Protein AF-A0A956P7R2-F1 (afdb_monomer_lite)

Sequence (46 aa):
FHLVFSLGARVLTLLLYEMQKRDAKKGLATLCIGGGMGIATIIERI

pLDDT: mean 82.28, std 8.03, range [55.38, 92.12]

Foldseek 3Di:
DVVLVVVQVVQVVVQVVVCVVVVPQKDKDKDDDPPGDIDIDIDGDD

Radius of gyration: 11.71 Å; chains: 1; bounding box: 31×17×28 Å

Secondary structure (DSSP, 8-state):
-HHHHHHHHHHHHHHHHHHHHTT-SEEEEEEEETTTEEEEEEEE--

Structure (mmCIF, N/CA/C/O backbone):
data_AF-A0A956P7R2-F1
#
_entry.id   AF-A0A956P7R2-F1
#
loop_
_atom_site.group_PDB
_atom_site.id
_atom_site.type_symbol
_atom_site.label_atom_id
_atom_site.label_alt_id
_atom_site.label_comp_id
_atom_site.label_asym_id
_atom_site.label_entity_id
_atom_site.label_seq_id
_atom_site.pdbx_PDB_ins_code
_atom_site.Cartn_x
_atom_site.Cartn_y
_atom_site.Cartn_z
_atom_site.occupancy
_atom_site.B_iso_or_equiv
_atom_site.auth_seq_id
_atom_site.auth_comp_id
_atom_site.auth_asym_id
_atom_site.auth_atom_id
_atom_site.pdbx_PDB_model_num
ATOM 1 N N . PHE A 1 1 ? 18.228 3.149 -5.581 1.00 55.38 1 PHE A N 1
ATOM 2 C CA . PHE A 1 1 ? 17.331 2.622 -4.528 1.00 55.38 1 PHE A CA 1
ATOM 3 C C . PHE A 1 1 ? 16.616 3.702 -3.699 1.00 55.38 1 PHE A C 1
ATOM 5 O O . PHE A 1 1 ? 15.495 3.456 -3.283 1.00 55.38 1 PHE A O 1
ATOM 12 N N . HIS A 1 2 ? 17.178 4.908 -3.520 1.00 62.53 2 HIS A N 1
ATOM 13 C CA . HIS A 1 2 ? 16.578 5.988 -2.709 1.00 62.53 2 HIS A CA 1
ATOM 14 C C . HIS A 1 2 ? 15.221 6.524 -3.246 1.00 62.53 2 HIS A C 1
ATOM 16 O O . HIS A 1 2 ? 14.265 6.637 -2.489 1.00 62.53 2 HIS A O 1
ATOM 22 N N . LEU A 1 3 ? 15.099 6.804 -4.554 1.00 62.44 3 LEU A N 1
ATOM 23 C CA . LEU A 1 3 ? 13.885 7.405 -5.156 1.00 62.44 3 LEU A CA 1
ATOM 24 C C . LEU A 1 3 ? 12.725 6.424 -5.382 1.00 62.44 3 LEU A C 1
ATOM 26 O O . LEU A 1 3 ? 11.568 6.790 -5.212 1.00 62.44 3 LEU A O 1
ATOM 30 N N . VAL A 1 4 ? 13.019 5.176 -5.757 1.00 73.25 4 VAL A N 1
ATOM 31 C CA . VAL A 1 4 ? 11.979 4.159 -6.012 1.00 73.25 4 VAL A CA 1
ATOM 32 C C . VAL A 1 4 ? 11.205 3.854 -4.732 1.00 73.25 4 VAL A C 1
ATOM 34 O O . VAL A 1 4 ? 9.977 3.814 -4.744 1.00 73.25 4 VAL A O 1
ATOM 37 N N . PHE A 1 5 ? 11.921 3.703 -3.615 1.00 62.94 5 PHE A N 1
ATOM 38 C CA . PHE A 1 5 ? 11.289 3.435 -2.330 1.00 62.94 5 PHE A CA 1
ATOM 39 C C . PHE A 1 5 ? 10.571 4.673 -1.778 1.00 62.94 5 PHE A C 1
ATOM 41 O O . PHE A 1 5 ? 9.490 4.535 -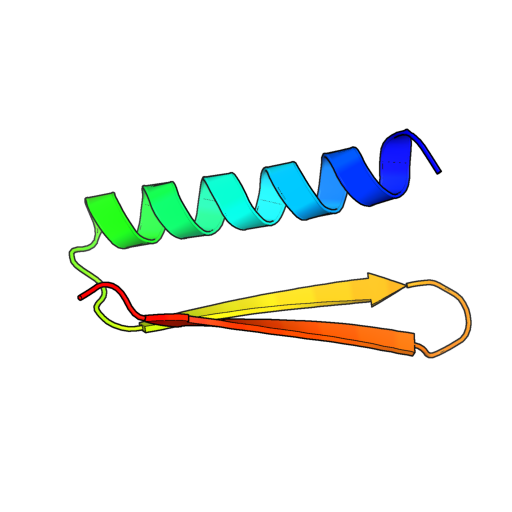1.215 1.00 62.94 5 PHE A O 1
ATOM 48 N N . SER A 1 6 ? 11.106 5.885 -1.994 1.00 78.75 6 SER A N 1
ATOM 49 C CA . SER A 1 6 ? 10.423 7.111 -1.556 1.00 78.75 6 SER A CA 1
ATOM 50 C C . SER A 1 6 ? 9.142 7.387 -2.351 1.00 78.75 6 SER A C 1
ATOM 52 O O . SER A 1 6 ? 8.148 7.805 -1.759 1.00 78.75 6 SER A O 1
ATOM 54 N N . LEU A 1 7 ? 9.110 7.086 -3.657 1.00 80.44 7 LEU A N 1
ATOM 55 C CA . LEU A 1 7 ? 7.895 7.174 -4.472 1.00 80.44 7 LEU A CA 1
ATOM 56 C C . LEU A 1 7 ? 6.853 6.137 -4.032 1.00 80.44 7 LEU A C 1
ATOM 58 O O . LEU A 1 7 ? 5.697 6.496 -3.813 1.00 80.44 7 LEU A O 1
ATOM 62 N N . GLY A 1 8 ? 7.262 4.877 -3.851 1.00 78.88 8 GLY A N 1
ATOM 63 C CA . GLY A 1 8 ? 6.373 3.807 -3.388 1.00 78.88 8 GLY A CA 1
ATOM 64 C C . GLY A 1 8 ? 5.789 4.086 -2.001 1.00 78.88 8 GLY A C 1
ATOM 65 O O . GLY A 1 8 ? 4.577 3.992 -1.813 1.00 78.88 8 GLY A O 1
ATOM 66 N N . ALA A 1 9 ? 6.626 4.522 -1.053 1.00 83.25 9 ALA A N 1
ATOM 67 C CA . ALA A 1 9 ? 6.190 4.917 0.284 1.00 83.25 9 ALA A CA 1
ATOM 68 C C . ALA A 1 9 ? 5.247 6.129 0.243 1.00 83.25 9 ALA A C 1
ATOM 70 O O . ALA A 1 9 ? 4.232 6.137 0.930 1.00 83.25 9 ALA A O 1
ATOM 71 N N . ARG A 1 10 ? 5.519 7.132 -0.602 1.00 85.94 10 ARG A N 1
ATOM 72 C CA . ARG A 1 10 ? 4.643 8.304 -0.754 1.00 85.94 10 ARG A CA 1
ATOM 73 C C . ARG A 1 10 ? 3.265 7.935 -1.309 1.00 85.94 10 ARG A C 1
ATOM 75 O O . ARG A 1 10 ? 2.268 8.454 -0.812 1.00 85.94 10 ARG A O 1
ATOM 82 N N . VAL A 1 11 ? 3.199 7.048 -2.306 1.00 87.88 11 VAL A N 1
ATOM 83 C CA . VAL A 1 11 ? 1.927 6.553 -2.868 1.00 87.88 11 VAL A CA 1
ATOM 84 C C . VAL A 1 11 ? 1.141 5.761 -1.821 1.00 87.88 11 VAL A C 1
ATOM 86 O O . VAL A 1 11 ? -0.055 5.990 -1.665 1.00 87.88 11 VAL A O 1
ATOM 89 N N . LEU A 1 12 ? 1.808 4.894 -1.053 1.00 87.31 12 LEU A N 1
ATOM 90 C CA . LEU A 1 12 ? 1.193 4.150 0.052 1.00 87.31 12 LEU A CA 1
ATOM 91 C C . LEU A 1 12 ? 0.638 5.074 1.145 1.00 87.31 12 LEU A C 1
ATOM 93 O O . LEU A 1 12 ? -0.504 4.903 1.567 1.00 87.31 12 LEU A O 1
ATOM 97 N N . THR A 1 13 ? 1.405 6.078 1.573 1.00 88.94 13 THR A N 1
ATOM 98 C CA . THR A 1 13 ? 0.968 7.041 2.596 1.00 88.94 13 THR A CA 1
ATOM 99 C C . THR A 1 13 ? -0.217 7.880 2.118 1.00 88.94 13 THR A C 1
ATOM 101 O O . THR A 1 13 ? -1.155 8.103 2.880 1.00 88.94 13 THR A O 1
ATOM 104 N N . LEU A 1 14 ? -0.221 8.307 0.849 1.00 90.81 14 LEU A N 1
ATOM 105 C CA . LEU A 1 14 ? -1.370 8.994 0.250 1.00 90.81 14 LEU A CA 1
ATOM 106 C C . LEU A 1 14 ? -2.607 8.097 0.211 1.00 90.81 14 LEU A C 1
ATOM 108 O O . LEU A 1 14 ? -3.690 8.553 0.567 1.00 90.81 14 LEU A O 1
ATOM 112 N N . LEU A 1 15 ? -2.446 6.829 -0.177 1.00 88.06 15 LEU A N 1
ATOM 113 C CA . LEU A 1 15 ? -3.537 5.861 -0.185 1.00 88.06 15 LEU A CA 1
ATOM 114 C C . LEU A 1 15 ? -4.117 5.688 1.224 1.00 88.06 15 LEU A C 1
ATOM 116 O O . LEU A 1 15 ? -5.323 5.794 1.385 1.00 88.06 15 LEU A O 1
ATOM 120 N N . LEU A 1 16 ? -3.281 5.506 2.249 1.00 88.06 16 LEU A N 1
ATOM 121 C CA . LEU A 1 16 ? -3.711 5.411 3.650 1.00 88.06 16 LEU A CA 1
ATOM 122 C C . LEU A 1 16 ? -4.471 6.657 4.118 1.00 88.06 16 LEU A C 1
ATOM 124 O O . LEU A 1 16 ? -5.516 6.532 4.760 1.00 88.06 16 LEU A O 1
ATOM 128 N N . TYR A 1 17 ? -3.975 7.846 3.772 1.00 90.94 17 TYR A N 1
ATOM 129 C CA . TYR A 1 17 ? -4.606 9.112 4.137 1.00 90.94 17 TYR A CA 1
ATOM 130 C C . TYR A 1 17 ? -5.964 9.296 3.445 1.00 90.94 17 TYR A C 1
ATOM 132 O O . TYR A 1 17 ? -6.957 9.620 4.095 1.00 90.94 17 TYR A O 1
ATOM 140 N N . GLU A 1 18 ? -6.042 9.022 2.141 1.00 90.31 18 GLU A N 1
ATOM 141 C CA . GLU A 1 18 ? -7.295 9.061 1.380 1.00 90.31 18 GLU A CA 1
ATOM 142 C C . GLU A 1 18 ? -8.275 7.997 1.853 1.00 90.31 18 GLU A C 1
ATOM 144 O O . GLU A 1 18 ? -9.461 8.274 2.018 1.00 90.31 18 GLU A O 1
ATOM 149 N N . MET A 1 19 ? -7.785 6.794 2.139 1.00 90.69 19 MET A N 1
ATOM 150 C CA . MET A 1 19 ? -8.587 5.757 2.752 1.00 90.69 19 MET A CA 1
ATOM 151 C C . MET A 1 19 ? -9.151 6.289 4.072 1.00 90.69 19 MET A C 1
ATOM 153 O O . MET A 1 19 ? -10.349 6.142 4.301 1.00 90.69 19 MET A O 1
AT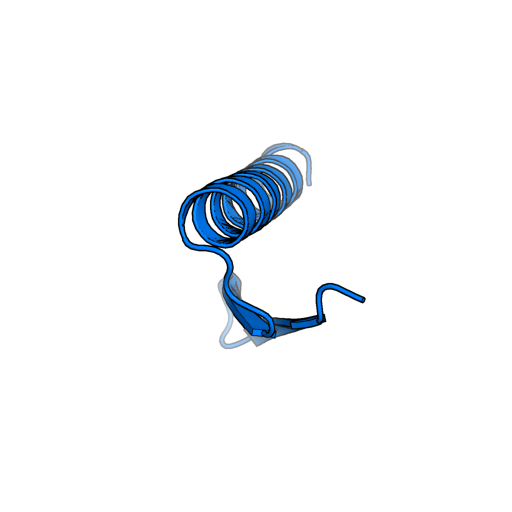OM 157 N N . GLN A 1 20 ? -8.337 6.874 4.961 1.00 87.56 20 GLN A N 1
ATOM 158 C CA . GLN A 1 20 ? -8.782 7.377 6.275 1.00 87.56 20 GLN A CA 1
ATOM 159 C C . GLN A 1 20 ? -9.821 8.484 6.143 1.00 87.56 20 GLN A C 1
ATOM 161 O O . GLN A 1 20 ? -10.829 8.464 6.839 1.00 87.56 20 GLN A O 1
ATOM 166 N N . LYS A 1 21 ? -9.620 9.403 5.202 1.00 92.12 21 LYS A N 1
ATOM 167 C CA . LYS A 1 21 ? -10.572 10.472 4.906 1.00 92.12 21 LYS A CA 1
ATOM 168 C C . LYS A 1 21 ? -11.902 9.951 4.347 1.00 92.12 21 LYS A C 1
ATOM 170 O O . LYS A 1 21 ? -12.938 10.556 4.597 1.00 92.12 21 LYS A O 1
ATOM 175 N N . ARG A 1 22 ? -11.875 8.863 3.573 1.00 87.94 22 ARG A N 1
ATOM 176 C CA . ARG A 1 22 ? -13.051 8.279 2.903 1.00 87.94 22 ARG A CA 1
ATOM 177 C C . ARG A 1 22 ? -13.688 7.110 3.665 1.00 87.94 22 ARG A C 1
ATOM 179 O O . ARG A 1 22 ? -14.546 6.446 3.096 1.00 87.94 22 ARG A O 1
ATOM 186 N N . ASP A 1 23 ? -13.246 6.825 4.892 1.00 84.25 23 ASP A N 1
ATOM 187 C CA . ASP A 1 23 ? -13.671 5.663 5.696 1.00 84.25 23 ASP A CA 1
ATOM 188 C C . ASP A 1 23 ? -13.635 4.326 4.912 1.00 84.25 23 ASP A C 1
ATOM 190 O O . ASP A 1 23 ? -14.465 3.431 5.054 1.00 84.25 23 ASP A O 1
ATOM 194 N N . ALA A 1 24 ? -12.660 4.175 4.010 1.00 84.38 24 ALA A N 1
ATOM 195 C CA . ALA A 1 24 ? -12.570 2.996 3.151 1.00 84.38 24 ALA A CA 1
ATOM 196 C C . ALA A 1 24 ? -11.979 1.800 3.916 1.00 84.38 24 ALA A C 1
ATOM 198 O O . ALA A 1 24 ? -10.867 1.880 4.433 1.00 84.38 24 ALA A O 1
ATOM 199 N N . LYS A 1 25 ? -12.663 0.656 3.968 1.00 84.25 25 LYS A N 1
ATOM 200 C CA . LYS A 1 25 ? -12.148 -0.530 4.686 1.00 84.25 25 LYS A CA 1
ATOM 201 C C . LYS A 1 25 ? -11.017 -1.258 3.956 1.00 84.25 25 LYS A C 1
ATOM 203 O O . LYS A 1 25 ? -10.184 -1.882 4.602 1.00 84.25 25 LYS A O 1
ATOM 208 N N . LYS A 1 26 ? -10.971 -1.173 2.624 1.00 87.38 26 LYS A N 1
ATOM 209 C CA . LYS A 1 26 ? -9.958 -1.834 1.787 1.00 87.38 26 LYS A CA 1
ATOM 210 C C . LYS A 1 26 ? -9.394 -0.862 0.760 1.00 87.38 26 LYS A C 1
ATOM 212 O O . LYS A 1 26 ? -10.139 -0.063 0.198 1.00 87.38 26 LYS A O 1
ATOM 217 N N . GLY A 1 27 ? -8.098 -0.953 0.500 1.00 85.69 27 GLY A N 1
ATOM 218 C CA . GLY A 1 27 ? -7.411 -0.197 -0.539 1.00 85.69 27 GLY A CA 1
ATOM 219 C C . GLY A 1 27 ? -6.371 -1.053 -1.247 1.00 85.69 27 GLY A C 1
ATOM 220 O O . GLY A 1 27 ? -5.828 -1.994 -0.675 1.00 85.69 27 GLY A O 1
ATOM 221 N N . LEU A 1 28 ? -6.112 -0.726 -2.509 1.00 85.88 28 LEU A N 1
ATOM 222 C CA . LEU A 1 28 ? -5.152 -1.415 -3.363 1.00 85.88 28 LEU A CA 1
ATOM 223 C C . LEU A 1 28 ? -4.164 -0.381 -3.906 1.00 85.88 28 LEU A C 1
ATOM 225 O O . LEU A 1 28 ? -4.574 0.577 -4.559 1.00 85.88 28 LEU A O 1
ATOM 229 N N . ALA A 1 29 ? -2.874 -0.580 -3.647 1.00 86.69 29 ALA A N 1
ATOM 230 C CA . ALA A 1 29 ? -1.797 0.207 -4.236 1.00 86.69 29 ALA A CA 1
ATOM 231 C C . ALA A 1 29 ? -0.983 -0.667 -5.192 1.00 86.69 29 ALA A C 1
ATOM 233 O O . ALA A 1 29 ? -0.540 -1.751 -4.818 1.00 86.69 29 ALA A O 1
ATOM 234 N N . THR A 1 30 ? -0.759 -0.186 -6.415 1.00 84.00 30 THR A N 1
ATOM 235 C CA . THR A 1 30 ? 0.056 -0.869 -7.429 1.00 84.00 30 THR A CA 1
ATOM 236 C C . THR A 1 30 ? 1.173 0.044 -7.916 1.00 84.00 30 THR A C 1
ATOM 238 O O . THR A 1 30 ? 0.917 1.203 -8.244 1.00 84.00 30 THR A O 1
ATOM 241 N N . LEU A 1 31 ? 2.398 -0.473 -8.001 1.00 82.62 31 LEU A N 1
ATOM 242 C CA . LEU A 1 31 ? 3.567 0.250 -8.493 1.00 82.62 31 LEU A CA 1
ATOM 243 C C . LEU A 1 31 ? 4.218 -0.512 -9.650 1.00 82.62 31 LEU A C 1
ATOM 245 O O . LEU A 1 31 ? 4.639 -1.656 -9.483 1.00 82.62 31 LEU A O 1
ATOM 249 N N . CYS A 1 32 ? 4.339 0.144 -10.805 1.00 83.06 32 CYS A N 1
ATOM 250 C CA . CYS A 1 32 ? 5.081 -0.379 -11.950 1.00 83.06 32 CYS A CA 1
ATOM 251 C C . CYS A 1 32 ? 6.581 -0.135 -11.756 1.00 83.06 32 CYS A C 1
ATOM 253 O O . CYS A 1 32 ? 7.007 1.001 -11.540 1.00 83.06 32 CYS A O 1
ATOM 255 N N . ILE A 1 33 ? 7.383 -1.189 -11.874 1.00 79.56 33 ILE A N 1
ATOM 256 C CA . ILE A 1 33 ? 8.844 -1.125 -11.858 1.00 79.56 33 ILE A CA 1
ATOM 257 C C . ILE A 1 33 ? 9.328 -1.473 -13.274 1.00 79.56 33 ILE A C 1
ATOM 259 O O . ILE A 1 33 ? 8.877 -2.444 -13.881 1.00 79.56 33 ILE A O 1
ATOM 263 N N . GLY A 1 34 ? 10.205 -0.642 -13.847 1.00 77.38 34 GLY A N 1
ATOM 264 C CA . GLY A 1 34 ? 10.729 -0.855 -15.202 1.00 77.38 34 GLY A CA 1
ATOM 265 C C . GLY A 1 34 ? 11.314 -2.263 -15.382 1.00 77.38 34 GLY A C 1
ATOM 266 O O . GLY A 1 34 ? 11.908 -2.809 -14.455 1.00 77.38 34 GLY A O 1
ATOM 267 N N . GLY A 1 35 ? 11.129 -2.854 -16.567 1.00 79.56 35 GLY A N 1
ATOM 268 C CA . GLY A 1 35 ? 11.517 -4.245 -16.847 1.00 79.56 35 GLY A CA 1
ATOM 269 C C . GLY A 1 35 ? 10.373 -5.266 -16.784 1.00 79.56 35 GLY A C 1
ATOM 270 O O . GLY A 1 35 ? 10.640 -6.461 -16.785 1.00 79.56 35 GLY A O 1
ATOM 271 N N . GLY A 1 36 ? 9.111 -4.817 -16.744 1.00 82.12 36 GLY A N 1
ATOM 272 C CA . GLY A 1 36 ? 7.930 -5.694 -16.809 1.00 82.12 36 GLY A CA 1
ATOM 273 C C . GLY A 1 36 ? 7.467 -6.253 -15.459 1.00 82.12 36 GLY A C 1
ATOM 274 O O . GLY A 1 36 ? 6.675 -7.189 -15.430 1.00 82.12 36 GLY A O 1
ATOM 275 N N . MET A 1 37 ? 7.943 -5.689 -14.345 1.00 80.69 37 MET A N 1
ATOM 276 C CA . MET A 1 37 ? 7.594 -6.118 -12.989 1.00 80.69 37 MET A CA 1
ATOM 277 C C . MET A 1 37 ? 6.670 -5.098 -12.315 1.00 80.69 37 MET A C 1
ATOM 279 O O . MET A 1 37 ? 6.795 -3.891 -12.514 1.00 80.69 37 MET A O 1
ATOM 283 N N . GLY A 1 38 ? 5.747 -5.567 -11.482 1.00 80.94 38 GLY A N 1
ATOM 284 C CA . GLY A 1 38 ? 4.855 -4.712 -10.704 1.00 80.94 38 GLY A CA 1
ATOM 285 C C . GLY A 1 38 ? 4.691 -5.242 -9.288 1.00 80.94 38 GLY A C 1
ATOM 286 O O . GLY A 1 38 ? 4.674 -6.452 -9.078 1.00 80.94 38 GLY A O 1
ATOM 287 N N . ILE A 1 39 ? 4.577 -4.339 -8.317 1.00 82.31 39 ILE A N 1
ATOM 288 C CA . ILE A 1 39 ? 4.255 -4.673 -6.926 1.00 82.31 39 ILE A CA 1
ATOM 289 C C . ILE A 1 39 ? 2.816 -4.237 -6.669 1.00 82.31 39 ILE A C 1
ATOM 291 O O . ILE A 1 39 ? 2.469 -3.090 -6.946 1.00 82.31 39 ILE A O 1
ATOM 295 N N . ALA A 1 40 ? 1.988 -5.135 -6.138 1.00 86.75 40 ALA A N 1
ATOM 296 C CA . ALA A 1 40 ? 0.625 -4.840 -5.714 1.00 86.75 40 ALA A CA 1
ATOM 297 C C . ALA A 1 40 ? 0.473 -5.148 -4.221 1.00 86.75 40 ALA A C 1
ATOM 299 O O . ALA A 1 40 ? 0.768 -6.259 -3.784 1.00 86.75 40 ALA A O 1
ATOM 300 N N . THR A 1 41 ? -0.003 -4.170 -3.455 1.00 85.56 41 THR A N 1
ATOM 301 C CA . THR A 1 41 ? -0.224 -4.280 -2.011 1.00 85.56 41 THR A CA 1
ATOM 302 C C . THR A 1 41 ? -1.682 -3.977 -1.706 1.00 85.56 41 THR A C 1
ATOM 304 O O . THR A 1 41 ? -2.193 -2.915 -2.068 1.00 85.56 41 THR A O 1
ATOM 307 N N . IL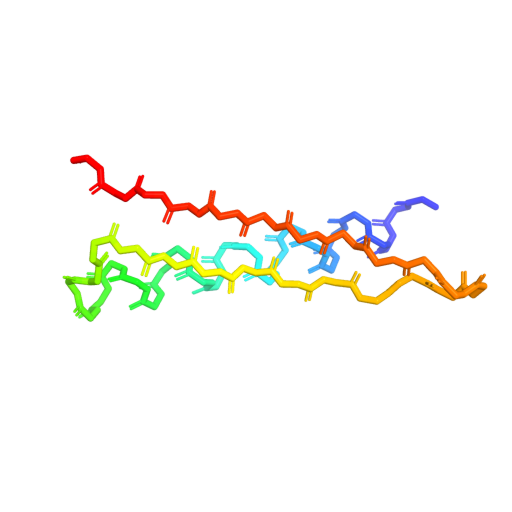E A 1 42 ? -2.344 -4.904 -1.018 1.00 87.12 42 ILE A N 1
ATOM 308 C CA . ILE A 1 42 ? -3.696 -4.718 -0.490 1.00 87.12 42 ILE A CA 1
ATOM 309 C C . ILE A 1 42 ? -3.569 -4.297 0.972 1.00 87.12 42 ILE A C 1
ATOM 311 O O . ILE A 1 42 ? -2.852 -4.932 1.742 1.00 87.12 42 ILE A O 1
ATOM 315 N N . ILE A 1 43 ? -4.251 -3.217 1.340 1.00 85.62 43 ILE A N 1
ATOM 316 C CA . ILE A 1 43 ? -4.314 -2.704 2.707 1.00 85.62 43 ILE A CA 1
ATOM 317 C C . ILE A 1 43 ? -5.755 -2.815 3.180 1.00 85.62 43 ILE A C 1
ATOM 319 O O . ILE A 1 43 ? -6.669 -2.282 2.548 1.00 85.62 43 ILE A O 1
ATOM 323 N N . GLU A 1 44 ? -5.951 -3.483 4.308 1.00 86.81 44 GLU A N 1
ATOM 324 C CA . GLU A 1 44 ? -7.229 -3.534 5.008 1.00 86.81 44 GLU A CA 1
ATOM 325 C C . GLU A 1 44 ? -7.101 -2.727 6.295 1.00 86.81 44 GLU A C 1
ATOM 327 O O . GLU A 1 44 ? -6.168 -2.923 7.074 1.00 86.81 44 GLU A O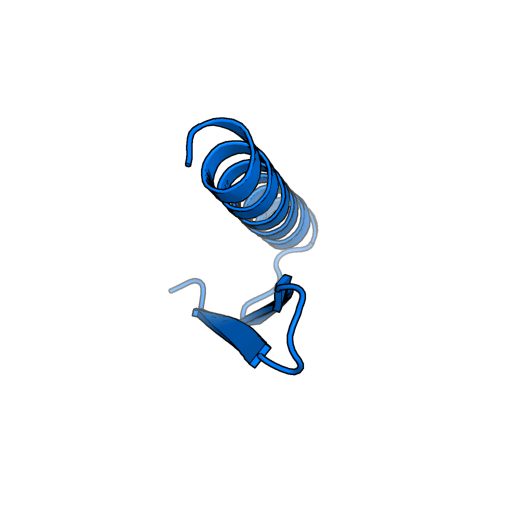 1
ATOM 332 N N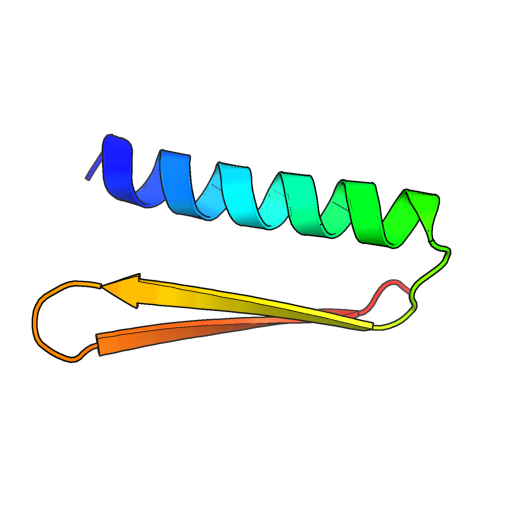 . ARG A 1 45 ? -8.014 -1.773 6.490 1.00 74.81 45 ARG A N 1
ATOM 333 C CA . ARG A 1 45 ? -8.108 -1.038 7.746 1.00 74.81 45 ARG A CA 1
ATOM 334 C C . ARG A 1 45 ? -9.021 -1.826 8.676 1.00 74.8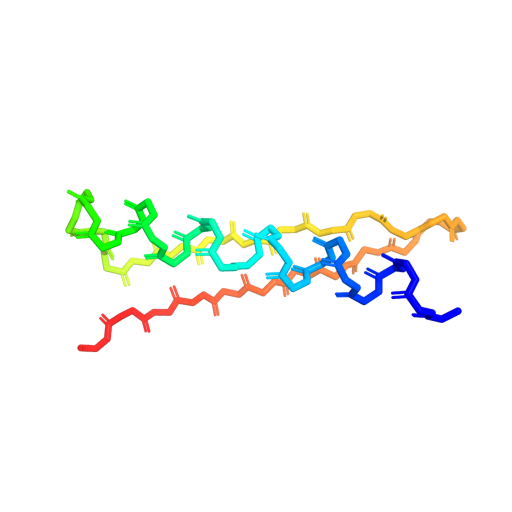1 45 ARG A C 1
ATOM 336 O O . ARG A 1 45 ? -10.195 -2.014 8.350 1.00 74.81 45 ARG A O 1
ATOM 343 N N . ILE A 1 46 ? -8.443 -2.296 9.775 1.00 73.12 46 ILE A N 1
ATOM 344 C CA . ILE A 1 46 ? -9.127 -3.023 10.850 1.00 73.12 46 ILE A CA 1
ATOM 345 C C . ILE A 1 46 ? -9.756 -2.014 11.808 1.00 73.12 46 ILE A C 1
ATOM 347 O O . ILE A 1 46 ? -9.084 -0.993 12.087 1.00 73.12 46 ILE A O 1
#